Protein AF-A0A7Y5BRP5-F1 (afdb_monomer_lite)

Radius of gyration: 19.54 Å; chains: 1; bounding box: 43×42×49 Å

Secondary structure (DSSP, 8-state):
-HHHHHHHHHHHHHHHHHHHHHHHTHHHHHHHHHHHHHHHH---HHHHHHHHHHHHHHHHHHHHHHHHHHHHHHH--TTSPPP-HHHHHHHHHH-

Sequence (95 aa):
MKIQFLESFDSTLSDVGAKIAPWLAPLPTAYLIGRATFDHLDWPGWVATVAAITVEALGLATTTTALELREWNAHKRKVDPEAPANLALGLVGLY

Foldseek 3Di:
DVVVVVVVVVVVVVVVCVVCVVVCVLVVQLVVQLCCCCVPVVDDSVVSNVRSVVVVVVLVVLVVVLVVLVVCQVPPDPPDDRRPSVVSVVVNVVD

pLDDT: mean 93.24, std 6.53, range [60.16, 98.12]

Structure (mmCIF, N/CA/C/O backbone):
data_AF-A0A7Y5BRP5-F1
#
_entry.id   AF-A0A7Y5BRP5-F1
#
loop_
_atom_site.group_PDB
_atom_site.id
_atom_site.type_symbol
_atom_site.label_atom_id
_atom_site.label_alt_id
_atom_site.label_comp_id
_atom_site.label_asym_id
_atom_site.label_entity_id
_atom_site.label_seq_id
_atom_site.pdbx_PDB_ins_code
_atom_site.Cartn_x
_atom_site.Cartn_y
_atom_site.Cartn_z
_atom_site.occupancy
_atom_site.B_iso_or_equiv
_atom_site.auth_seq_id
_atom_site.auth_comp_id
_atom_site.auth_asym_id
_atom_site.auth_atom_id
_atom_site.pdbx_PDB_model_num
ATOM 1 N N . MET A 1 1 ? 7.097 30.055 29.039 1.00 60.16 1 MET A N 1
ATOM 2 C CA . MET A 1 1 ? 6.981 30.563 27.651 1.00 60.16 1 MET A CA 1
ATOM 3 C C . MET A 1 1 ? 7.733 29.707 26.625 1.00 60.16 1 MET A C 1
ATOM 5 O O . MET A 1 1 ? 7.105 29.307 25.662 1.00 60.16 1 MET A O 1
ATOM 9 N N . LYS A 1 2 ? 9.018 29.346 26.817 1.00 61.72 2 LYS A N 1
ATOM 10 C CA . LYS A 1 2 ? 9.748 28.465 25.868 1.00 61.72 2 LYS A CA 1
ATOM 11 C C . LYS A 1 2 ? 9.200 27.028 25.750 1.00 61.72 2 LYS A C 1
ATOM 13 O O . LYS A 1 2 ? 9.206 26.489 24.657 1.00 61.72 2 LYS A O 1
ATOM 18 N N . ILE A 1 3 ? 8.716 26.432 26.843 1.00 74.75 3 ILE A N 1
ATOM 19 C CA . ILE A 1 3 ? 8.247 25.029 26.863 1.00 74.75 3 ILE A CA 1
ATOM 20 C C . ILE A 1 3 ? 6.921 24.872 26.098 1.00 74.75 3 ILE A C 1
ATOM 22 O O . ILE A 1 3 ? 6.823 24.039 25.210 1.00 74.75 3 ILE A O 1
ATOM 26 N N . GLN A 1 4 ? 5.959 25.768 26.339 1.00 79.38 4 GLN A N 1
ATOM 27 C CA . GLN A 1 4 ? 4.667 25.785 25.639 1.00 79.38 4 GLN A CA 1
ATOM 28 C C . GLN A 1 4 ? 4.807 26.006 24.120 1.00 79.38 4 GLN A C 1
ATOM 30 O O . GLN A 1 4 ? 4.050 25.439 23.340 1.00 79.38 4 GLN A O 1
ATOM 35 N N . PHE A 1 5 ? 5.794 26.803 23.687 1.00 83.75 5 PHE A N 1
ATOM 36 C CA . PHE A 1 5 ? 6.099 26.978 22.264 1.00 83.75 5 PHE A CA 1
ATOM 37 C C . PHE A 1 5 ? 6.579 25.668 21.623 1.00 83.75 5 PHE A C 1
ATOM 39 O O . PHE A 1 5 ? 6.102 25.309 20.551 1.00 83.75 5 PHE A O 1
ATOM 46 N N . LEU A 1 6 ? 7.467 24.928 22.296 1.00 84.31 6 LEU A N 1
ATOM 47 C CA . LEU A 1 6 ? 7.971 23.643 21.802 1.00 84.31 6 LEU A CA 1
ATOM 48 C C . LEU A 1 6 ? 6.866 22.583 21.732 1.00 84.31 6 LEU A C 1
ATOM 50 O O . LEU A 1 6 ? 6.766 21.898 20.724 1.00 84.31 6 LEU A O 1
ATOM 54 N N . GLU A 1 7 ? 5.995 22.505 22.740 1.00 85.31 7 GLU A N 1
ATOM 55 C CA . GLU A 1 7 ? 4.840 21.591 22.731 1.00 85.31 7 GLU A CA 1
ATOM 56 C C . GLU A 1 7 ? 3.854 21.916 21.595 1.00 85.31 7 GLU A C 1
ATOM 58 O O . GLU A 1 7 ? 3.376 21.024 20.889 1.00 85.31 7 GLU A O 1
ATOM 63 N N . SER A 1 8 ? 3.576 23.206 21.362 1.00 84.25 8 SER A N 1
AT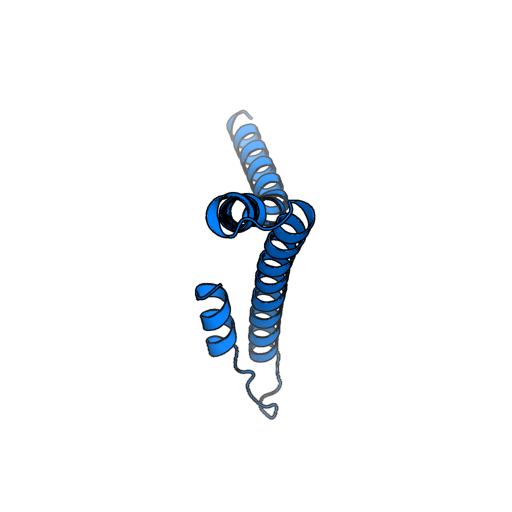OM 64 C CA . SER A 1 8 ? 2.715 23.634 20.249 1.00 84.25 8 SER A CA 1
ATOM 65 C C . SER A 1 8 ? 3.333 23.353 18.875 1.00 84.25 8 SER A C 1
ATOM 67 O O . SER A 1 8 ? 2.634 23.016 17.921 1.00 84.25 8 SER A O 1
ATOM 69 N N . PHE A 1 9 ? 4.656 23.466 18.773 1.00 90.31 9 PHE A N 1
ATOM 70 C CA . PHE A 1 9 ? 5.387 23.178 17.548 1.00 90.31 9 PHE A CA 1
ATOM 71 C C . PHE A 1 9 ? 5.409 21.673 17.250 1.00 90.31 9 PHE A C 1
ATOM 73 O O . PHE A 1 9 ? 5.140 21.276 16.119 1.00 90.31 9 PHE A O 1
ATOM 80 N N . ASP A 1 10 ? 5.658 20.842 18.264 1.00 89.38 10 ASP A N 1
ATOM 81 C CA . ASP A 1 10 ? 5.719 19.382 18.135 1.00 89.38 10 ASP A CA 1
ATOM 82 C C . ASP A 1 10 ? 4.364 18.779 17.731 1.00 89.38 10 ASP A C 1
ATOM 84 O O . ASP A 1 10 ? 4.267 18.030 16.759 1.00 89.38 10 ASP A O 1
ATOM 88 N N . SER A 1 11 ? 3.283 19.202 18.394 1.00 89.75 11 SER A N 1
ATOM 89 C CA . SER A 1 11 ? 1.912 18.815 18.020 1.00 89.75 11 SER A CA 1
ATOM 90 C C . SER A 1 11 ? 1.556 19.218 16.587 1.00 89.75 11 SER A C 1
ATOM 92 O O . SER A 1 11 ? 1.009 18.409 15.841 1.00 89.75 11 SER A O 1
ATOM 94 N N . THR A 1 12 ? 1.943 20.423 16.157 1.00 91.50 12 THR A N 1
ATOM 95 C CA . THR A 1 12 ? 1.719 20.880 14.776 1.00 91.50 12 THR A CA 1
ATOM 96 C C . THR A 1 12 ? 2.481 20.021 13.764 1.00 91.50 12 THR A C 1
ATOM 98 O O . THR A 1 12 ? 1.930 19.653 12.726 1.00 91.50 12 THR A O 1
ATOM 101 N N . LEU A 1 13 ? 3.743 19.685 14.045 1.00 91.31 13 LEU A N 1
ATOM 102 C CA . LEU A 1 13 ? 4.539 18.825 13.169 1.00 91.31 13 LEU A CA 1
ATOM 103 C C . LEU A 1 13 ? 3.974 17.408 13.089 1.00 91.31 13 LEU A C 1
ATOM 105 O O . LEU A 1 13 ? 3.888 16.854 11.993 1.0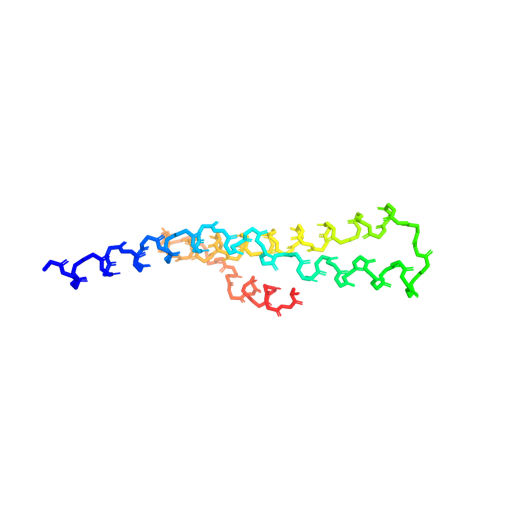0 91.31 13 LEU A O 1
ATOM 109 N N . SER A 1 14 ? 3.562 16.845 14.223 1.00 92.19 14 SER A N 1
ATOM 110 C CA . SER A 1 14 ? 2.927 15.529 14.284 1.00 92.19 14 SER A CA 1
ATOM 111 C C . SER A 1 14 ? 1.623 15.501 13.482 1.00 92.19 14 SER A C 1
ATOM 113 O O . SER A 1 14 ? 1.434 14.615 12.651 1.00 92.19 14 SER A O 1
ATOM 115 N N . ASP A 1 15 ? 0.775 16.525 13.619 1.00 92.62 15 ASP A N 1
ATOM 116 C CA . ASP A 1 15 ? -0.476 16.651 12.863 1.00 92.62 15 ASP A CA 1
ATOM 117 C C . ASP A 1 15 ? -0.243 16.760 11.352 1.00 92.62 15 ASP A C 1
ATOM 119 O O . ASP A 1 15 ? -0.976 16.174 10.551 1.00 92.62 15 ASP A O 1
ATOM 123 N N . VAL A 1 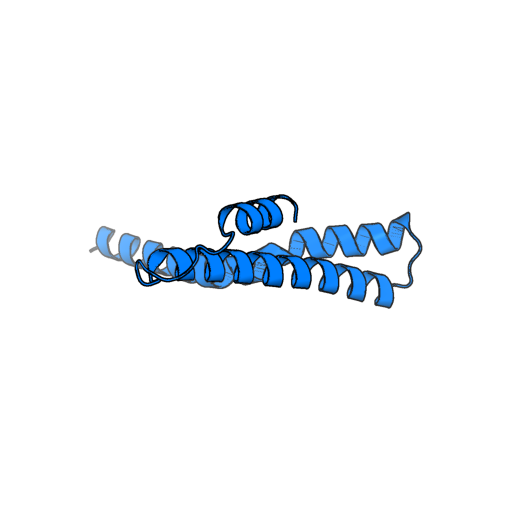16 ? 0.775 17.518 10.936 1.00 92.06 16 VAL A N 1
ATOM 124 C CA . VAL A 1 16 ? 1.156 17.627 9.522 1.00 92.06 16 VAL A CA 1
ATOM 125 C C . VAL A 1 16 ? 1.699 16.291 9.014 1.00 92.06 16 VAL A C 1
ATOM 127 O O . VAL A 1 16 ? 1.289 15.831 7.947 1.00 92.06 16 VAL A O 1
ATOM 130 N N . GLY A 1 17 ? 2.564 15.634 9.789 1.00 90.69 17 GLY A N 1
ATOM 131 C CA . GLY A 1 17 ? 3.102 14.314 9.472 1.00 90.69 17 GLY A CA 1
ATOM 132 C C . GLY A 1 17 ? 2.001 13.268 9.315 1.00 90.69 17 GLY A C 1
ATOM 133 O O . GLY A 1 17 ? 1.963 12.573 8.304 1.00 90.69 17 GLY A O 1
ATOM 134 N N . ALA A 1 18 ? 1.048 13.218 10.246 1.00 90.94 18 ALA A N 1
ATOM 135 C CA . ALA A 1 18 ? -0.090 12.302 10.208 1.00 90.94 18 ALA A CA 1
ATOM 136 C C . ALA A 1 18 ? -0.996 12.524 8.985 1.00 90.94 18 ALA A C 1
ATOM 138 O O . ALA A 1 18 ? -1.586 11.575 8.474 1.00 90.94 18 ALA A O 1
ATOM 139 N N . LYS A 1 19 ? -1.085 13.762 8.483 1.00 90.62 19 LYS A N 1
ATOM 140 C CA . LYS A 1 19 ? -1.853 14.089 7.273 1.00 90.62 19 LYS A CA 1
ATOM 141 C C . LYS A 1 19 ? -1.121 13.734 5.985 1.00 90.62 19 LYS A C 1
ATOM 143 O O . LYS A 1 19 ? -1.784 13.392 5.014 1.00 90.62 19 LYS A O 1
ATOM 148 N N . ILE A 1 20 ? 0.209 13.840 5.957 1.00 90.81 20 ILE A N 1
ATOM 149 C CA . ILE A 1 20 ? 1.021 13.639 4.745 1.00 90.81 20 ILE A CA 1
ATOM 150 C C . ILE A 1 20 ? 1.478 12.185 4.598 1.00 90.81 20 ILE A C 1
ATOM 152 O O . ILE A 1 20 ? 1.473 11.657 3.488 1.00 90.81 20 ILE A O 1
ATOM 156 N N . ALA A 1 21 ? 1.853 11.527 5.695 1.00 89.81 21 ALA A N 1
ATOM 157 C CA . ALA A 1 21 ? 2.417 10.180 5.677 1.00 89.81 21 ALA A CA 1
ATOM 158 C C . ALA A 1 21 ? 1.553 9.155 4.914 1.00 89.81 21 ALA A C 1
ATOM 160 O O . ALA A 1 21 ? 2.130 8.418 4.114 1.00 89.81 21 ALA A O 1
ATOM 161 N N . PRO A 1 22 ? 0.208 9.136 5.038 1.00 86.75 22 PRO A N 1
ATOM 162 C CA . PRO A 1 22 ? -0.625 8.202 4.278 1.00 86.75 22 PRO A CA 1
ATOM 163 C C . PRO A 1 22 ? -0.535 8.378 2.756 1.00 86.75 22 PRO A C 1
ATOM 165 O O . PRO A 1 22 ? -0.667 7.404 2.026 1.00 86.75 22 PRO A O 1
ATOM 168 N N . TRP A 1 23 ? -0.274 9.595 2.265 1.00 85.69 23 TRP A N 1
ATOM 169 C CA . TRP A 1 23 ? -0.129 9.868 0.828 1.00 85.69 23 TRP A CA 1
ATOM 170 C C . TRP A 1 23 ? 1.241 9.473 0.282 1.00 85.69 23 TRP A C 1
ATOM 172 O O . TRP A 1 23 ? 1.376 9.212 -0.910 1.00 85.69 23 TRP A O 1
ATOM 182 N N . LEU A 1 24 ? 2.262 9.450 1.142 1.00 90.44 24 LEU A N 1
ATOM 183 C CA . LEU A 1 24 ? 3.627 9.090 0.761 1.00 90.44 24 LEU A CA 1
ATOM 184 C C . LEU A 1 24 ? 3.931 7.606 0.974 1.00 90.44 24 LEU A C 1
ATOM 186 O O . LEU A 1 24 ? 4.817 7.079 0.306 1.00 90.44 24 LEU A O 1
ATOM 190 N N . ALA A 1 25 ? 3.209 6.935 1.875 1.00 90.12 25 ALA A N 1
ATOM 191 C CA . ALA A 1 25 ? 3.386 5.514 2.163 1.00 90.12 25 ALA A CA 1
ATOM 192 C C . ALA A 1 25 ? 3.329 4.602 0.913 1.00 90.12 25 ALA A C 1
ATOM 194 O O . ALA A 1 25 ? 4.147 3.688 0.855 1.00 90.12 25 ALA A O 1
ATOM 195 N N . PRO A 1 26 ? 2.483 4.870 -0.106 1.00 92.25 26 PRO A N 1
ATOM 196 C CA . PRO A 1 26 ? 2.447 4.112 -1.366 1.00 92.25 26 PRO A CA 1
ATOM 197 C C . PRO A 1 26 ? 3.671 4.271 -2.285 1.00 92.25 26 PRO A C 1
ATOM 199 O O . PRO A 1 26 ? 3.878 3.490 -3.211 1.00 92.25 26 PRO A O 1
ATOM 202 N N . LEU A 1 27 ? 4.474 5.330 -2.114 1.00 93.69 27 LEU A N 1
ATOM 203 C CA . LEU A 1 27 ? 5.507 5.686 -3.098 1.00 93.69 27 LEU A CA 1
ATOM 204 C C . LEU A 1 27 ? 6.663 4.676 -3.184 1.00 93.69 27 LEU A C 1
ATOM 206 O O . LEU A 1 27 ? 7.070 4.356 -4.306 1.00 93.69 27 LEU A O 1
ATOM 210 N N . PRO A 1 28 ? 7.225 4.165 -2.066 1.00 94.81 28 PRO A N 1
ATOM 211 C CA . PRO A 1 28 ? 8.313 3.196 -2.132 1.00 94.81 28 PRO A CA 1
ATOM 212 C C . PRO A 1 28 ? 7.899 1.902 -2.840 1.00 94.81 28 PRO A C 1
ATOM 214 O O . PRO A 1 28 ? 8.637 1.410 -3.691 1.00 94.81 28 PRO A O 1
ATOM 217 N N . THR A 1 29 ? 6.717 1.369 -2.532 1.00 94.69 29 THR A N 1
ATOM 218 C CA . THR A 1 29 ? 6.194 0.127 -3.118 1.00 94.69 29 THR A CA 1
ATOM 219 C C . THR A 1 29 ? 5.837 0.310 -4.592 1.00 94.69 29 THR A C 1
ATOM 221 O O . THR A 1 29 ? 6.276 -0.497 -5.415 1.00 94.69 29 THR A O 1
ATOM 224 N N . ALA A 1 30 ? 5.205 1.427 -4.971 1.00 96.12 30 ALA A N 1
ATOM 225 C CA . ALA A 1 30 ? 4.954 1.769 -6.372 1.00 96.12 30 ALA A CA 1
ATOM 226 C C . ALA A 1 30 ? 6.249 1.832 -7.198 1.00 96.12 30 ALA A C 1
ATOM 228 O O . ALA A 1 30 ? 6.312 1.301 -8.309 1.00 96.12 30 ALA A O 1
ATOM 229 N N . TYR A 1 31 ? 7.305 2.447 -6.651 1.00 96.94 31 TYR A N 1
ATOM 230 C CA . TYR A 1 31 ? 8.610 2.498 -7.310 1.00 96.94 31 TYR A CA 1
ATOM 231 C C . TYR A 1 31 ? 9.214 1.101 -7.486 1.00 96.94 31 TYR A C 1
ATOM 233 O O . TYR A 1 31 ? 9.710 0.786 -8.567 1.00 96.94 31 TYR A O 1
ATOM 241 N N . LEU A 1 32 ? 9.155 0.250 -6.456 1.00 97.25 32 LEU A N 1
ATOM 242 C CA . LEU A 1 32 ? 9.684 -1.114 -6.522 1.00 97.25 32 LEU A CA 1
ATOM 243 C C . LEU A 1 32 ? 8.947 -1.965 -7.565 1.00 97.25 32 LEU A C 1
ATOM 245 O O . LEU A 1 32 ? 9.603 -2.624 -8.369 1.00 97.25 32 LEU A O 1
ATOM 249 N N . ILE A 1 33 ? 7.612 -1.909 -7.601 1.00 97.31 33 ILE A N 1
ATOM 250 C CA . ILE A 1 33 ? 6.795 -2.619 -8.596 1.00 97.31 33 ILE A CA 1
ATOM 251 C C . ILE A 1 33 ? 7.083 -2.090 -10.005 1.00 97.31 33 ILE A C 1
ATOM 253 O O . ILE A 1 33 ? 7.351 -2.871 -10.920 1.00 97.31 33 ILE A O 1
ATOM 257 N N . GLY A 1 34 ? 7.062 -0.769 -10.193 1.00 97.88 34 GLY A N 1
ATOM 258 C CA . GLY A 1 34 ? 7.316 -0.146 -11.492 1.00 97.88 34 GLY A CA 1
ATOM 259 C C . GLY A 1 34 ? 8.712 -0.476 -12.021 1.00 97.88 34 GLY A C 1
ATOM 260 O O . GLY A 1 34 ? 8.869 -0.856 -13.178 1.00 97.88 34 GLY A O 1
ATOM 261 N N . ARG A 1 35 ? 9.728 -0.420 -11.156 1.00 97.88 35 ARG A N 1
ATOM 262 C CA . ARG A 1 35 ? 11.095 -0.792 -11.519 1.00 97.88 35 ARG A CA 1
ATOM 263 C C . ARG A 1 35 ? 11.216 -2.277 -11.841 1.00 97.88 35 ARG A C 1
ATOM 265 O O . ARG A 1 35 ? 11.791 -2.612 -12.865 1.00 97.88 35 ARG A O 1
ATOM 272 N N . ALA A 1 36 ? 10.680 -3.165 -11.007 1.00 97.94 36 ALA A N 1
ATOM 273 C CA . ALA A 1 36 ? 10.782 -4.604 -11.242 1.00 97.94 36 ALA A CA 1
ATOM 274 C C . ALA A 1 36 ? 10.069 -5.025 -12.536 1.00 97.94 36 ALA A C 1
ATOM 276 O O . ALA A 1 36 ? 10.584 -5.838 -13.297 1.00 97.94 36 ALA A O 1
ATOM 277 N N . THR A 1 37 ? 8.901 -4.446 -12.814 1.00 98.12 37 THR A N 1
ATOM 278 C CA . THR A 1 37 ? 8.155 -4.725 -14.048 1.00 98.12 37 THR A CA 1
ATOM 279 C C . THR A 1 37 ? 8.864 -4.182 -15.291 1.00 98.12 37 THR A C 1
ATOM 281 O O . THR A 1 37 ? 8.869 -4.849 -16.322 1.00 98.12 37 THR A O 1
ATOM 284 N N . PHE A 1 38 ? 9.517 -3.022 -15.200 1.00 98.06 38 PHE A N 1
ATOM 285 C CA . PHE A 1 38 ? 10.304 -2.471 -16.303 1.00 98.06 38 PHE A CA 1
ATOM 286 C C . PHE A 1 38 ? 11.632 -3.223 -16.517 1.00 98.06 38 PHE A C 1
ATOM 288 O O . PHE A 1 38 ? 11.890 -3.684 -17.621 1.00 98.06 38 PHE A O 1
ATOM 295 N N . ASP A 1 39 ? 12.440 -3.395 -15.465 1.00 97.88 39 ASP A N 1
ATOM 296 C CA . ASP A 1 39 ? 13.809 -3.931 -15.542 1.00 97.88 39 ASP A CA 1
ATOM 297 C C . ASP A 1 39 ? 13.868 -5.468 -15.663 1.00 97.88 39 ASP A C 1
ATOM 299 O O . ASP A 1 39 ? 14.864 -6.004 -16.147 1.00 97.88 39 ASP A O 1
ATOM 303 N N . HIS A 1 40 ? 12.865 -6.200 -15.155 1.00 97.88 40 HIS A N 1
ATOM 304 C CA . HIS A 1 40 ? 12.911 -7.673 -15.084 1.00 97.88 40 HIS A CA 1
ATOM 305 C C . HIS A 1 40 ? 11.849 -8.383 -15.917 1.00 97.88 40 HIS A C 1
ATOM 307 O O . HIS A 1 40 ? 12.035 -9.554 -16.246 1.00 97.88 40 HIS A O 1
ATOM 313 N N . LEU A 1 41 ? 10.741 -7.714 -16.246 1.00 96.94 41 LEU A N 1
ATOM 314 C CA . LEU A 1 41 ? 9.719 -8.269 -17.139 1.00 96.94 41 LEU A CA 1
ATOM 315 C C . LEU A 1 41 ? 9.771 -7.653 -18.543 1.00 96.94 41 LEU A C 1
ATOM 317 O O . LEU A 1 41 ? 8.968 -8.044 -19.390 1.00 96.94 41 LEU A O 1
ATOM 321 N N . ASP A 1 42 ? 10.680 -6.697 -18.779 1.00 97.31 42 ASP A N 1
ATOM 322 C CA . ASP A 1 42 ? 10.809 -5.928 -20.023 1.00 97.31 42 ASP A CA 1
ATOM 323 C C . ASP A 1 42 ? 9.476 -5.304 -20.479 1.00 97.31 42 ASP A C 1
ATOM 325 O O . ASP A 1 42 ? 9.181 -5.172 -21.672 1.00 97.31 42 ASP A O 1
ATOM 329 N N . TRP A 1 43 ? 8.618 -4.929 -19.524 1.00 98.00 43 TRP A N 1
ATOM 330 C CA . TRP A 1 43 ? 7.358 -4.274 -19.850 1.00 98.00 43 TRP A CA 1
ATOM 331 C C . TRP A 1 43 ? 7.608 -2.844 -20.328 1.00 98.00 43 TRP A C 1
ATOM 333 O O . TRP A 1 43 ? 8.454 -2.137 -19.777 1.00 98.00 43 TRP A O 1
ATOM 343 N N . PRO A 1 44 ? 6.834 -2.347 -21.309 1.00 97.81 44 PRO A N 1
ATOM 344 C CA . PRO A 1 44 ? 6.951 -0.957 -21.710 1.00 97.81 44 PRO A CA 1
ATOM 345 C C . PRO A 1 44 ? 6.591 -0.036 -20.537 1.00 97.81 44 PRO A C 1
ATOM 347 O O . PRO A 1 44 ? 5.684 -0.331 -19.760 1.00 97.81 44 PRO A O 1
ATOM 350 N N . GLY A 1 45 ? 7.277 1.107 -20.418 1.00 97.50 45 GLY A N 1
ATOM 351 C CA . GLY A 1 45 ? 7.208 1.963 -19.222 1.00 97.50 45 GLY A CA 1
ATOM 352 C C . GLY A 1 45 ? 5.796 2.413 -18.821 1.00 97.50 45 GLY A C 1
ATOM 353 O O . GLY A 1 45 ? 5.502 2.561 -17.635 1.00 97.50 45 GLY A O 1
ATOM 354 N N . TRP A 1 46 ? 4.882 2.560 -19.784 1.00 97.81 46 TRP A N 1
ATOM 355 C CA . TRP A 1 46 ? 3.479 2.859 -19.490 1.00 97.81 46 TRP A CA 1
ATOM 356 C C . TRP A 1 46 ? 2.752 1.678 -18.820 1.00 97.81 46 TRP A C 1
ATOM 358 O O . TRP A 1 46 ? 1.964 1.902 -17.906 1.00 97.81 46 TRP A O 1
ATOM 368 N N . VAL A 1 47 ? 3.051 0.428 -19.200 1.00 97.94 47 VAL A N 1
ATOM 369 C CA . VAL A 1 47 ? 2.497 -0.783 -18.562 1.00 97.94 47 VAL A CA 1
ATOM 370 C C . VAL A 1 47 ? 3.063 -0.943 -17.157 1.00 97.94 47 VAL A C 1
ATOM 372 O O . VAL A 1 47 ? 2.303 -1.195 -16.228 1.00 97.94 47 VAL A O 1
ATOM 375 N N . ALA A 1 48 ? 4.369 -0.727 -16.978 1.00 97.75 48 ALA A N 1
ATOM 376 C CA . ALA A 1 48 ? 5.007 -0.737 -15.661 1.00 97.75 48 ALA A CA 1
ATOM 377 C C . ALA A 1 48 ? 4.380 0.303 -14.709 1.00 97.75 48 ALA A C 1
ATOM 379 O O . ALA A 1 48 ? 4.110 0.016 -13.544 1.00 97.75 48 ALA A O 1
ATOM 380 N N . THR A 1 49 ? 4.063 1.493 -15.231 1.00 97.50 49 THR A N 1
ATOM 381 C CA . THR A 1 49 ? 3.376 2.552 -14.476 1.00 97.50 49 THR A CA 1
ATOM 382 C C . THR A 1 49 ? 1.958 2.135 -14.079 1.00 97.50 49 THR A C 1
ATOM 384 O O . THR A 1 49 ? 1.565 2.297 -12.925 1.00 97.50 49 THR A O 1
ATOM 387 N N . VAL A 1 50 ? 1.187 1.561 -15.010 1.00 98.00 50 VAL A N 1
ATOM 388 C CA . VAL A 1 50 ? -0.164 1.049 -14.723 1.00 98.00 50 VAL A CA 1
ATOM 389 C C . VAL A 1 50 ? -0.117 -0.071 -13.683 1.00 98.00 50 VAL A C 1
ATOM 391 O O . VAL A 1 50 ? -0.952 -0.093 -12.781 1.00 98.00 50 VAL A O 1
ATOM 394 N N . ALA A 1 51 ? 0.866 -0.967 -13.765 1.00 97.25 51 ALA A N 1
ATOM 395 C CA . ALA A 1 51 ? 1.054 -2.041 -12.798 1.00 97.25 51 ALA A CA 1
ATOM 396 C C . ALA A 1 51 ? 1.338 -1.499 -11.390 1.00 97.25 51 ALA A C 1
ATOM 398 O O . ALA A 1 51 ? 0.668 -1.903 -10.442 1.00 97.25 51 ALA A O 1
ATOM 399 N N . ALA A 1 52 ? 2.253 -0.532 -11.265 1.00 97.06 52 ALA A N 1
ATOM 400 C CA . ALA A 1 52 ? 2.545 0.135 -9.997 1.00 97.06 52 ALA A CA 1
ATOM 401 C C . ALA A 1 52 ? 1.295 0.792 -9.389 1.00 97.06 52 ALA A C 1
ATOM 403 O O . ALA A 1 52 ? 0.969 0.544 -8.232 1.00 97.06 52 ALA A O 1
ATOM 404 N N . ILE A 1 53 ? 0.544 1.562 -10.186 1.00 96.31 53 ILE A N 1
ATOM 405 C CA . ILE A 1 53 ? -0.699 2.211 -9.734 1.00 96.31 53 ILE A CA 1
ATOM 406 C C . ILE A 1 53 ? -1.747 1.175 -9.312 1.00 96.31 53 ILE A C 1
ATOM 408 O O . ILE A 1 53 ? -2.449 1.376 -8.325 1.00 96.31 53 ILE A O 1
ATOM 412 N N . THR A 1 54 ? -1.864 0.069 -10.049 1.00 96.69 54 THR A N 1
ATOM 413 C CA . THR A 1 54 ? -2.850 -0.984 -9.767 1.00 96.69 54 THR A CA 1
ATOM 414 C C . THR A 1 54 ? -2.570 -1.668 -8.433 1.00 96.69 54 THR A C 1
ATOM 416 O O . THR A 1 54 ? -3.504 -1.895 -7.666 1.00 96.69 54 THR A O 1
ATOM 419 N N . VAL A 1 55 ? -1.301 -1.969 -8.140 1.00 95.81 55 VAL A N 1
ATOM 420 C CA . VAL A 1 55 ? -0.909 -2.574 -6.860 1.00 95.81 55 VAL A CA 1
ATOM 421 C C . VAL A 1 55 ? -1.232 -1.627 -5.702 1.00 95.81 55 VAL A C 1
ATOM 423 O O . VAL A 1 55 ? -1.905 -2.043 -4.765 1.00 95.81 55 VAL A O 1
ATOM 426 N N . GLU A 1 56 ? -0.894 -0.340 -5.799 1.00 94.69 56 GLU A N 1
ATOM 427 C CA . GLU A 1 56 ? -1.236 0.621 -4.737 1.00 94.69 56 GLU A CA 1
ATOM 428 C C . GLU A 1 56 ? -2.748 0.833 -4.576 1.00 94.69 56 GLU A C 1
ATOM 430 O O . GLU A 1 56 ? -3.258 0.928 -3.459 1.00 94.69 56 GLU A O 1
ATOM 435 N N . ALA A 1 57 ? -3.497 0.872 -5.682 1.00 94.38 57 ALA A N 1
ATOM 436 C CA . ALA A 1 57 ? -4.954 0.969 -5.638 1.00 94.38 57 ALA A CA 1
ATOM 437 C C . ALA A 1 57 ? -5.581 -0.251 -4.945 1.00 94.38 57 ALA A C 1
ATOM 439 O O . ALA A 1 57 ? -6.546 -0.100 -4.194 1.00 94.38 57 ALA A O 1
ATOM 440 N N . LEU A 1 58 ? -5.013 -1.445 -5.148 1.00 95.12 58 LEU A N 1
ATOM 441 C CA . LEU A 1 58 ? -5.417 -2.658 -4.442 1.00 95.12 58 LEU A CA 1
ATOM 442 C C . LEU A 1 58 ? -5.126 -2.557 -2.938 1.00 95.12 58 LEU A C 1
ATOM 444 O O . LEU A 1 58 ? -5.985 -2.922 -2.134 1.00 95.12 58 LEU A O 1
ATOM 448 N N . GLY A 1 59 ? -3.966 -2.023 -2.552 1.00 93.31 59 GLY A N 1
ATOM 449 C CA . GLY A 1 59 ? -3.618 -1.771 -1.153 1.00 93.31 59 GLY A CA 1
ATOM 450 C C . GLY A 1 59 ? -4.576 -0.816 -0.455 1.00 93.31 59 GLY A C 1
ATOM 451 O O . GLY A 1 59 ? -5.084 -1.113 0.632 1.00 93.31 59 GLY A O 1
ATOM 452 N N . LEU A 1 60 ? -4.886 0.305 -1.111 1.00 92.31 60 LEU A N 1
ATOM 453 C CA . LEU A 1 60 ? -5.864 1.280 -0.627 1.00 92.31 60 LEU A CA 1
ATOM 454 C C . LEU A 1 60 ? -7.255 0.657 -0.498 1.00 92.31 60 LEU A C 1
ATOM 456 O O . LEU A 1 60 ? -7.879 0.781 0.553 1.00 92.31 60 LEU A O 1
ATOM 460 N N . ALA A 1 61 ? -7.724 -0.054 -1.526 1.00 94.62 61 ALA A N 1
ATOM 461 C CA . ALA A 1 61 ? -9.027 -0.711 -1.499 1.00 94.62 61 ALA A CA 1
ATOM 462 C C . ALA A 1 61 ? -9.118 -1.738 -0.359 1.00 94.62 61 ALA A C 1
ATOM 464 O O . ALA A 1 61 ? -10.070 -1.713 0.419 1.00 94.62 61 ALA A O 1
ATOM 465 N N . THR A 1 62 ? -8.097 -2.585 -0.206 1.00 94.94 62 THR A N 1
ATOM 466 C CA . THR A 1 62 ? -8.049 -3.622 0.836 1.00 94.94 62 THR A CA 1
ATOM 467 C C . THR A 1 62 ? -8.020 -3.004 2.234 1.00 94.94 62 THR A C 1
ATOM 469 O O . THR A 1 62 ? -8.758 -3.442 3.118 1.00 94.94 62 THR A O 1
ATOM 472 N N . THR A 1 63 ? -7.231 -1.942 2.427 1.00 94.69 63 THR A N 1
ATOM 473 C CA . THR A 1 63 ? -7.147 -1.214 3.701 1.00 94.69 63 THR A CA 1
ATOM 474 C C . THR A 1 63 ? -8.471 -0.549 4.056 1.00 94.69 63 THR A C 1
ATOM 476 O O . THR A 1 63 ? -8.962 -0.727 5.171 1.00 94.69 63 THR A O 1
ATOM 479 N N . THR A 1 64 ? -9.088 0.164 3.111 1.00 95.31 64 THR A N 1
ATOM 480 C CA . THR A 1 64 ? -10.393 0.803 3.318 1.00 95.31 64 THR A CA 1
ATOM 481 C C . THR A 1 64 ? -11.463 -0.232 3.649 1.00 95.31 64 THR A C 1
ATOM 483 O O . THR A 1 64 ? -12.147 -0.090 4.658 1.00 95.31 64 THR A O 1
ATOM 486 N N . THR A 1 65 ? -11.545 -1.329 2.891 1.00 96.81 65 THR A N 1
ATOM 487 C CA . THR A 1 65 ? -12.489 -2.418 3.182 1.00 96.81 65 THR A CA 1
ATOM 488 C C . THR A 1 65 ? -12.254 -3.020 4.569 1.00 96.81 65 THR A C 1
ATOM 490 O O . THR A 1 65 ? -13.207 -3.260 5.307 1.00 96.81 65 THR A O 1
ATOM 493 N N . ALA A 1 66 ? -11.003 -3.246 4.980 1.00 97.25 66 ALA A N 1
ATOM 494 C CA . ALA A 1 66 ? -10.713 -3.772 6.313 1.00 97.25 66 ALA A CA 1
ATOM 495 C C . ALA A 1 66 ? -11.172 -2.824 7.432 1.00 97.25 66 ALA A C 1
ATOM 497 O O . ALA A 1 66 ? -11.734 -3.279 8.433 1.00 97.25 66 ALA A O 1
ATOM 498 N N . LEU A 1 67 ? -10.969 -1.514 7.257 1.00 96.50 67 LEU A N 1
ATOM 499 C CA . LEU A 1 67 ? -11.427 -0.498 8.203 1.00 96.50 67 LEU A CA 1
ATOM 500 C C . LEU A 1 67 ? -12.957 -0.433 8.269 1.00 96.50 67 LEU A C 1
ATOM 502 O O . LEU A 1 67 ? -13.499 -0.450 9.372 1.00 96.50 67 LEU A O 1
ATOM 506 N N . GLU A 1 68 ? -13.642 -0.453 7.127 1.00 97.69 68 GLU A N 1
ATOM 507 C CA . GLU A 1 68 ? -15.109 -0.444 7.046 1.00 97.69 68 GLU A CA 1
ATOM 508 C C . GLU A 1 68 ? -15.730 -1.681 7.707 1.00 97.69 68 GLU A C 1
ATOM 510 O O . GLU A 1 68 ? -16.669 -1.569 8.494 1.00 97.69 68 GLU A O 1
ATOM 515 N N . LEU A 1 69 ? -15.184 -2.877 7.457 1.00 97.81 69 LEU A N 1
ATOM 516 C CA . LEU A 1 69 ? -15.671 -4.111 8.086 1.00 97.81 69 LEU A CA 1
ATOM 517 C C . LEU A 1 69 ? -15.426 -4.109 9.600 1.00 97.81 69 LEU A C 1
ATOM 519 O O . LEU A 1 69 ? -16.254 -4.606 10.371 1.00 97.81 69 LEU A O 1
ATOM 523 N N . ARG A 1 70 ? -14.302 -3.537 10.047 1.00 97.31 70 ARG A N 1
ATOM 524 C CA . ARG A 1 70 ? -14.021 -3.360 11.475 1.00 97.31 70 ARG A CA 1
ATOM 525 C C . ARG A 1 70 ? -15.000 -2.373 12.109 1.00 97.31 70 ARG A C 1
ATOM 527 O O . ARG A 1 70 ? -15.505 -2.635 13.199 1.00 97.31 70 ARG A O 1
ATOM 534 N N . GLU A 1 71 ? -15.279 -1.262 11.436 1.00 97.38 71 GLU A N 1
ATOM 535 C CA . GLU A 1 71 ? -16.22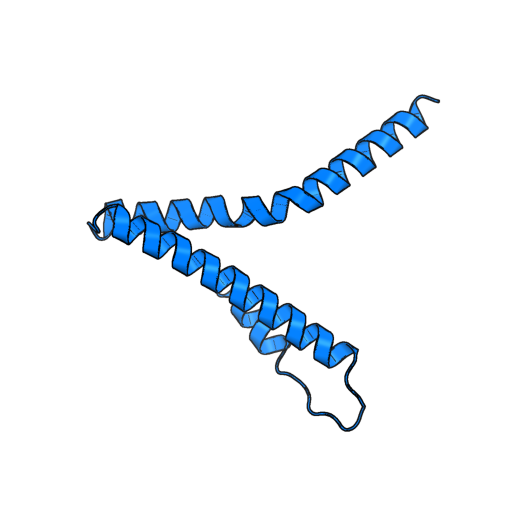1 -0.242 11.894 1.00 97.38 71 GLU A CA 1
ATOM 536 C C . GLU A 1 71 ? -17.659 -0.769 11.946 1.00 97.38 71 GLU A C 1
ATOM 538 O O . GLU A 1 71 ? -18.361 -0.520 12.929 1.00 97.38 71 GLU A O 1
ATOM 543 N N . TRP A 1 72 ? -18.067 -1.577 10.963 1.00 96.94 72 TRP A N 1
ATOM 544 C CA . TRP A 1 72 ? -19.340 -2.294 10.985 1.00 96.94 72 TRP A CA 1
ATOM 545 C C . TRP A 1 72 ? -19.474 -3.143 12.248 1.00 96.94 72 TRP A C 1
ATOM 547 O O . TRP A 1 72 ? -20.453 -3.017 12.980 1.00 96.94 72 TRP A O 1
ATOM 557 N N . ASN A 1 73 ? -18.471 -3.968 12.558 1.00 96.88 73 ASN A N 1
ATOM 558 C CA . ASN A 1 73 ? -18.510 -4.819 13.747 1.00 96.88 73 ASN A CA 1
ATOM 559 C C . ASN A 1 73 ? -18.558 -4.025 15.061 1.00 96.88 73 ASN A C 1
ATOM 561 O O . ASN A 1 73 ? -19.117 -4.523 16.037 1.00 96.88 73 ASN A O 1
ATOM 565 N N . ALA A 1 74 ? -18.020 -2.802 15.086 1.00 96.81 74 ALA A N 1
ATOM 566 C CA . ALA A 1 74 ? -18.076 -1.925 16.254 1.00 96.81 74 ALA A CA 1
ATOM 567 C C . ALA A 1 74 ? -19.461 -1.284 16.473 1.00 96.81 74 ALA A C 1
ATOM 569 O O . ALA A 1 74 ? -19.830 -1.028 17.619 1.00 96.81 74 ALA A O 1
ATOM 570 N N . HIS A 1 75 ? -20.233 -1.046 15.406 1.00 97.19 75 HIS A N 1
ATOM 571 C CA . HIS A 1 75 ? -21.488 -0.279 15.466 1.00 97.19 75 HIS A CA 1
ATOM 572 C C . HIS A 1 75 ? -22.754 -1.074 15.106 1.00 97.19 75 HIS A C 1
ATOM 574 O O . HIS A 1 75 ? -23.864 -0.555 15.249 1.00 97.19 75 HIS A O 1
ATOM 580 N N . LYS A 1 76 ? -22.627 -2.322 14.641 1.00 96.19 76 LYS A N 1
ATOM 581 C CA . LYS A 1 76 ? -23.770 -3.163 14.262 1.00 96.19 76 LYS A CA 1
ATOM 582 C C . LYS A 1 76 ? -24.700 -3.462 15.443 1.00 96.19 76 LYS A C 1
ATOM 584 O O . LYS A 1 76 ? -24.290 -3.494 16.607 1.00 96.19 76 LYS A O 1
ATOM 589 N N . ARG A 1 77 ? -25.972 -3.762 15.157 1.00 94.94 77 ARG A N 1
ATOM 590 C CA . ARG A 1 77 ? -26.912 -4.225 16.191 1.00 94.94 77 ARG A CA 1
ATOM 591 C C . ARG A 1 77 ? -26.596 -5.674 16.554 1.00 94.94 77 ARG A C 1
ATOM 593 O O . ARG A 1 77 ? -26.037 -6.428 15.764 1.00 94.94 77 ARG A O 1
ATOM 600 N N . LYS A 1 78 ? -27.057 -6.116 17.727 1.00 92.88 78 LYS A N 1
ATOM 601 C CA . LYS A 1 78 ? -26.855 -7.499 18.207 1.00 92.88 78 LYS A CA 1
ATOM 602 C C . LYS A 1 78 ? -27.434 -8.580 17.281 1.00 92.88 78 LYS A C 1
ATOM 604 O O . LYS A 1 78 ? -26.993 -9.718 17.345 1.00 92.88 78 LYS A O 1
ATOM 609 N N . VAL A 1 79 ? -28.433 -8.230 16.470 1.00 95.94 79 V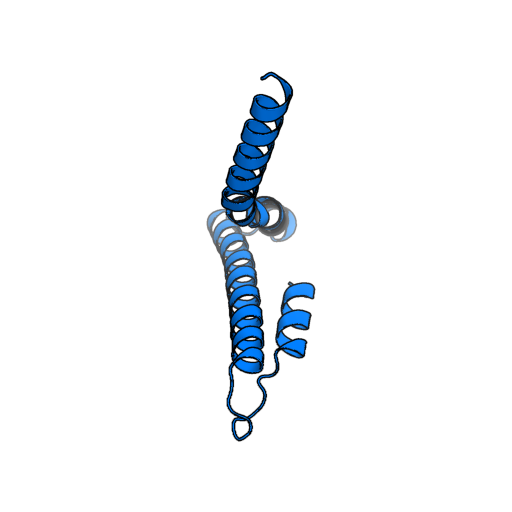AL A N 1
ATOM 610 C CA . VAL A 1 79 ? -29.108 -9.143 15.531 1.00 95.94 79 VAL A CA 1
ATOM 611 C C . VAL A 1 79 ? -28.441 -9.191 14.157 1.00 95.94 79 VAL A C 1
ATOM 613 O O . VAL A 1 79 ? -28.756 -10.072 13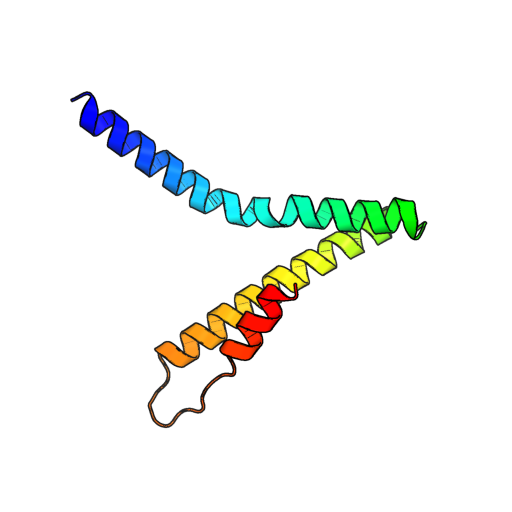.364 1.00 95.94 79 VAL A O 1
ATOM 616 N N . ASP A 1 80 ? -27.549 -8.243 13.865 1.00 95.62 80 ASP A N 1
ATOM 617 C CA . ASP A 1 80 ? -26.915 -8.137 12.558 1.00 95.62 80 ASP A CA 1
ATOM 618 C C . ASP A 1 80 ? -25.699 -9.082 12.460 1.00 95.62 80 ASP A C 1
ATOM 620 O O . ASP A 1 80 ? -24.950 -9.259 13.439 1.00 95.62 80 ASP A O 1
ATOM 624 N N . PRO A 1 81 ? -25.461 -9.683 11.278 1.00 95.62 81 PRO A N 1
ATOM 625 C CA . PRO A 1 81 ? -24.349 -10.602 11.071 1.00 95.62 81 PRO A CA 1
ATOM 626 C C . PRO A 1 81 ? -22.990 -9.915 11.260 1.00 95.62 81 PRO A C 1
ATOM 628 O O . PRO A 1 81 ? -22.827 -8.705 11.090 1.00 95.62 81 PRO A O 1
ATOM 631 N N . GLU A 1 82 ? -21.996 -10.698 11.673 1.00 96.12 82 GLU A N 1
ATOM 632 C CA . GLU A 1 82 ? -20.613 -10.240 11.816 1.00 96.12 82 GLU A CA 1
ATOM 633 C C . GLU A 1 82 ? -19.912 -10.178 10.461 1.00 96.12 82 GLU A C 1
ATOM 635 O O . GLU A 1 82 ? -19.979 -11.118 9.670 1.00 96.12 82 GLU A O 1
ATOM 640 N N . ALA A 1 83 ? -19.248 -9.055 10.199 1.00 96.06 83 ALA A N 1
ATOM 641 C CA . ALA A 1 83 ? -18.394 -8.889 9.039 1.00 96.06 83 ALA A CA 1
ATOM 642 C C . ALA A 1 83 ? -17.050 -9.607 9.255 1.00 96.06 83 ALA A C 1
ATOM 644 O O . ALA A 1 83 ? -16.534 -9.618 10.378 1.00 96.06 83 ALA A O 1
ATOM 645 N N . PRO A 1 84 ? -16.418 -10.148 8.200 1.00 96.75 84 PRO A N 1
ATOM 646 C CA . PRO A 1 84 ? -15.141 -10.854 8.295 1.00 96.75 84 PRO A CA 1
ATOM 647 C C . PRO A 1 84 ? -13.942 -9.889 8.424 1.00 96.75 84 PRO A C 1
ATOM 649 O O . PRO A 1 84 ? -12.995 -9.942 7.642 1.00 96.75 84 PRO A O 1
ATOM 652 N N . ALA A 1 85 ? -13.956 -9.001 9.423 1.00 95.50 85 ALA A N 1
ATOM 653 C CA . ALA A 1 85 ? -12.937 -7.964 9.611 1.00 95.50 85 ALA A CA 1
ATOM 654 C C . ALA A 1 85 ? -11.524 -8.540 9.818 1.00 95.50 85 ALA A C 1
ATOM 656 O O . ALA A 1 85 ? -10.557 -8.002 9.288 1.00 95.50 85 ALA A O 1
ATOM 657 N N . ASN A 1 86 ? -11.398 -9.670 10.523 1.00 94.69 86 ASN A N 1
ATOM 658 C CA . ASN A 1 86 ? -10.102 -10.322 10.751 1.00 94.69 86 ASN A CA 1
ATOM 659 C C . ASN A 1 86 ? -9.478 -10.849 9.453 1.00 94.69 86 ASN A C 1
ATOM 661 O O . ASN A 1 86 ? -8.267 -10.750 9.271 1.00 94.69 86 ASN A O 1
ATOM 665 N N . LEU A 1 87 ? -10.301 -11.380 8.542 1.00 95.62 87 LEU A N 1
ATOM 666 C CA . LEU A 1 87 ? -9.832 -11.816 7.229 1.00 95.62 87 LEU A CA 1
ATOM 667 C C . LEU A 1 87 ? -9.341 -10.615 6.421 1.00 95.62 87 LEU A C 1
ATOM 669 O O . LEU A 1 87 ? -8.252 -10.665 5.864 1.00 95.62 87 LEU A O 1
ATOM 673 N N . ALA A 1 88 ? -10.111 -9.525 6.404 1.00 95.69 88 ALA A N 1
ATOM 674 C CA . ALA A 1 88 ? -9.732 -8.316 5.685 1.00 95.69 88 ALA A CA 1
ATOM 675 C C . ALA A 1 88 ? -8.444 -7.684 6.241 1.00 95.69 88 ALA A C 1
ATOM 677 O O . ALA A 1 88 ? -7.573 -7.312 5.464 1.00 95.69 88 ALA A O 1
ATOM 678 N N . LEU A 1 89 ? -8.262 -7.647 7.565 1.00 95.19 89 LEU A N 1
ATOM 679 C CA . LEU A 1 89 ? -6.998 -7.224 8.185 1.00 95.19 89 LEU A CA 1
ATOM 680 C C . LEU A 1 89 ? -5.827 -8.145 7.810 1.00 95.19 89 LEU A C 1
ATOM 682 O O . LEU A 1 89 ? -4.721 -7.662 7.588 1.00 95.19 89 LEU A O 1
ATOM 686 N N . GLY A 1 90 ? -6.065 -9.454 7.701 1.00 96.06 90 GLY A N 1
ATOM 687 C CA . GLY A 1 90 ? -5.073 -10.396 7.182 1.00 96.06 90 GLY A CA 1
ATOM 688 C C . GLY A 1 90 ? -4.683 -10.100 5.732 1.00 96.06 90 GLY A C 1
ATOM 689 O O . GLY A 1 90 ? -3.502 -10.140 5.403 1.00 96.06 90 GLY A O 1
ATOM 690 N N . LEU A 1 91 ? -5.651 -9.739 4.881 1.00 94.19 91 LEU A N 1
ATOM 691 C CA . LEU A 1 91 ? -5.396 -9.340 3.491 1.00 94.19 91 LEU A CA 1
ATOM 692 C C . LEU A 1 91 ? -4.590 -8.037 3.398 1.00 94.19 91 LEU A C 1
ATOM 694 O O . LEU A 1 91 ? -3.723 -7.943 2.538 1.00 94.19 91 LEU A O 1
ATOM 698 N N . VAL A 1 92 ? -4.806 -7.077 4.306 1.00 93.81 92 VAL A N 1
ATOM 699 C CA . VAL A 1 92 ? -3.973 -5.861 4.397 1.00 93.81 92 VAL A CA 1
ATOM 700 C C . VAL A 1 92 ? -2.510 -6.191 4.693 1.00 93.81 92 VAL A C 1
ATOM 702 O O . VAL A 1 92 ? -1.639 -5.481 4.222 1.00 93.81 92 VAL A O 1
ATOM 705 N N . GLY A 1 93 ? -2.231 -7.243 5.467 1.00 91.88 93 GLY A N 1
ATOM 706 C CA . GLY A 1 93 ? -0.855 -7.668 5.747 1.00 91.88 93 GLY A CA 1
ATOM 707 C C . GLY A 1 93 ? -0.210 -8.529 4.655 1.00 91.88 93 GLY A C 1
ATOM 708 O O . GLY A 1 93 ? 0.995 -8.760 4.715 1.00 91.88 93 GLY A O 1
ATOM 709 N N . LEU A 1 94 ? -1.002 -9.065 3.719 1.00 89.25 94 LEU A N 1
ATOM 710 C CA . LEU A 1 94 ? -0.511 -9.812 2.551 1.00 89.25 94 LEU A CA 1
ATOM 711 C C . LEU A 1 94 ? -0.215 -8.902 1.361 1.00 89.25 94 LEU A C 1
ATOM 713 O O . LEU A 1 94 ? 0.617 -9.256 0.524 1.00 89.25 94 LEU A O 1
ATOM 717 N N . TYR A 1 95 ? -0.952 -7.797 1.279 1.00 80.75 95 TYR A N 1
ATOM 718 C CA . TYR A 1 95 ? -0.575 -6.636 0.493 1.00 80.75 95 TYR A CA 1
ATOM 719 C C . TYR A 1 95 ? 0.775 -6.089 0.978 1.00 80.75 95 TYR A C 1
ATOM 721 O O . TYR A 1 95 ? 1.652 -5.875 0.111 1.00 80.75 95 TYR A O 1
#